Protein AF-A0A318CYM7-F1 (afdb_monomer_lite)

Radius of gyration: 19.18 Å; chains: 1; bounding box: 49×54×36 Å

Structure (mmCIF, N/CA/C/O backbone):
data_AF-A0A318CYM7-F1
#
_entry.id   AF-A0A318CYM7-F1
#
loop_
_atom_site.group_PDB
_atom_site.id
_atom_site.type_symbol
_atom_site.label_atom_id
_atom_site.label_alt_id
_atom_site.label_comp_id
_atom_site.label_asym_id
_atom_site.label_entity_id
_atom_site.label_seq_id
_atom_site.pdbx_PDB_ins_code
_atom_site.Cartn_x
_atom_site.Cartn_y
_atom_site.Cartn_z
_atom_site.occupancy
_atom_site.B_iso_or_equiv
_atom_site.auth_seq_id
_atom_site.auth_comp_id
_atom_site.auth_asym_id
_atom_site.auth_atom_id
_atom_site.pdbx_PDB_model_num
ATOM 1 N N . MET A 1 1 ? 33.151 -36.507 -5.113 1.00 36.94 1 MET A N 1
ATOM 2 C CA . MET A 1 1 ? 33.184 -36.571 -3.638 1.00 36.94 1 MET A CA 1
ATOM 3 C C . MET A 1 1 ? 31.852 -36.080 -3.109 1.00 36.94 1 MET A C 1
ATOM 5 O O . MET A 1 1 ? 31.572 -34.894 -3.158 1.00 36.94 1 MET A O 1
ATOM 9 N N . ILE A 1 2 ? 31.011 -37.025 -2.702 1.00 43.66 2 ILE A N 1
ATOM 10 C CA . ILE A 1 2 ? 29.776 -36.786 -1.960 1.00 43.66 2 ILE A CA 1
ATOM 11 C C . ILE A 1 2 ? 30.183 -36.712 -0.485 1.00 43.66 2 ILE A C 1
ATOM 13 O O . ILE A 1 2 ? 30.596 -37.721 0.078 1.00 43.66 2 ILE A O 1
ATOM 17 N N . THR A 1 3 ? 30.089 -35.542 0.138 1.00 42.44 3 THR A N 1
ATOM 18 C CA . THR A 1 3 ? 30.106 -35.394 1.604 1.00 42.44 3 THR A CA 1
ATOM 19 C C . THR A 1 3 ? 28.734 -34.869 2.006 1.00 42.44 3 THR A C 1
ATOM 21 O O . THR A 1 3 ? 28.422 -33.704 1.804 1.00 42.44 3 THR A O 1
ATOM 24 N N . ARG A 1 4 ? 27.779 -35.772 2.245 1.00 42.81 4 ARG A N 1
ATOM 25 C CA . ARG A 1 4 ? 27.331 -36.189 3.586 1.00 42.81 4 ARG A CA 1
ATOM 26 C C . ARG A 1 4 ? 26.966 -35.014 4.511 1.00 42.81 4 ARG A C 1
ATOM 28 O O . ARG A 1 4 ? 27.816 -34.453 5.181 1.00 42.81 4 ARG A O 1
ATOM 35 N N . CYS A 1 5 ? 25.653 -34.802 4.586 1.00 42.81 5 CYS A N 1
ATOM 36 C CA . CYS A 1 5 ? 24.862 -34.746 5.816 1.00 42.81 5 CYS A CA 1
ATOM 37 C C . CYS A 1 5 ? 25.180 -33.641 6.842 1.00 42.81 5 CYS A C 1
ATOM 39 O O . CYS A 1 5 ? 25.977 -33.847 7.747 1.00 42.81 5 CYS A O 1
ATOM 41 N N . SER A 1 6 ? 24.395 -32.563 6.771 1.00 41.22 6 SER A N 1
ATOM 42 C CA . SER A 1 6 ? 23.771 -31.934 7.945 1.00 41.22 6 SER A CA 1
ATOM 43 C C . SER A 1 6 ? 22.339 -31.530 7.579 1.00 41.22 6 SER A C 1
ATOM 45 O O . SER A 1 6 ? 21.988 -30.358 7.478 1.00 41.22 6 SER A O 1
ATOM 47 N N . LEU A 1 7 ? 21.494 -32.535 7.335 1.00 47.88 7 LEU A N 1
ATOM 48 C CA . LEU A 1 7 ? 20.057 -32.401 7.569 1.00 47.88 7 LEU A CA 1
ATOM 49 C C . LEU A 1 7 ? 19.894 -32.147 9.074 1.00 47.88 7 LEU A C 1
ATOM 51 O O . LEU A 1 7 ? 20.047 -33.114 9.808 1.00 47.88 7 LEU A O 1
ATOM 55 N N . LEU A 1 8 ? 19.684 -30.892 9.517 1.00 45.56 8 LEU A N 1
ATOM 56 C CA . LEU A 1 8 ? 18.950 -30.510 10.755 1.00 45.56 8 LEU A CA 1
ATOM 57 C C . LEU A 1 8 ? 19.077 -29.038 11.223 1.00 45.56 8 LEU A C 1
ATOM 59 O O . LEU A 1 8 ? 18.647 -28.734 12.330 1.00 45.56 8 LEU A O 1
ATOM 63 N N . THR A 1 9 ? 19.563 -28.084 10.418 1.00 45.69 9 THR A N 1
ATOM 64 C CA . THR A 1 9 ? 19.544 -26.651 10.815 1.00 45.69 9 THR A CA 1
ATOM 65 C C . THR A 1 9 ? 18.918 -25.718 9.780 1.00 45.69 9 THR A C 1
ATOM 67 O O . THR A 1 9 ? 19.293 -24.556 9.693 1.00 45.69 9 THR A O 1
ATOM 70 N N . ALA A 1 10 ? 17.912 -26.168 9.026 1.00 47.25 10 ALA A N 1
ATOM 71 C CA . ALA A 1 10 ? 17.005 -25.245 8.329 1.00 47.25 10 ALA A CA 1
ATOM 72 C C . ALA A 1 10 ? 15.957 -24.704 9.321 1.00 47.25 10 ALA A C 1
ATOM 74 O O . ALA A 1 10 ? 14.748 -24.824 9.131 1.00 47.25 10 ALA A O 1
ATOM 75 N N . ILE A 1 11 ? 16.438 -24.183 10.450 1.00 46.31 11 ILE A N 1
ATOM 76 C CA . ILE A 1 11 ? 15.624 -23.489 11.437 1.00 46.31 11 ILE A CA 1
ATOM 77 C C . ILE A 1 11 ? 15.560 -22.041 10.950 1.00 46.31 11 ILE A C 1
ATOM 79 O O . ILE A 1 11 ? 16.496 -21.275 11.108 1.00 46.31 11 ILE A O 1
ATOM 83 N N . TRP A 1 12 ? 14.502 -21.731 10.203 1.00 42.38 12 TRP A N 1
ATOM 84 C CA . TRP A 1 12 ? 13.892 -20.410 10.025 1.00 42.38 12 TRP A CA 1
ATOM 85 C C . TRP A 1 12 ? 14.718 -19.194 10.500 1.00 42.38 12 TRP A C 1
ATOM 87 O O . TRP A 1 12 ? 14.356 -18.534 11.474 1.00 42.38 12 TRP A O 1
ATOM 97 N N . ILE A 1 13 ? 15.803 -18.843 9.803 1.00 53.34 13 ILE A N 1
ATOM 98 C CA . ILE A 1 13 ? 16.429 -17.527 9.960 1.00 53.34 13 ILE A CA 1
ATOM 99 C C . ILE A 1 13 ? 15.607 -16.571 9.094 1.00 53.34 13 ILE A C 1
ATOM 101 O O . ILE A 1 13 ? 15.797 -16.479 7.885 1.00 53.34 13 ILE A O 1
ATOM 105 N N . PHE A 1 14 ? 14.655 -15.864 9.711 1.00 54.94 14 PHE A N 1
ATOM 106 C CA . PHE A 1 14 ? 13.790 -14.888 9.029 1.00 54.94 14 PHE A CA 1
ATOM 107 C C . PHE A 1 14 ? 14.567 -13.811 8.240 1.00 54.94 14 PHE A C 1
ATOM 109 O O . PHE A 1 14 ? 13.990 -13.177 7.361 1.00 54.94 14 PHE A O 1
ATOM 116 N N . GLY A 1 15 ? 15.856 -13.599 8.537 1.00 60.72 15 GLY A N 1
ATOM 117 C CA . GLY A 1 15 ? 16.706 -12.592 7.893 1.00 60.72 15 GLY A CA 1
ATOM 118 C C . GLY A 1 15 ? 17.299 -12.981 6.534 1.00 60.72 15 GLY A C 1
ATOM 119 O O . GLY A 1 15 ? 17.751 -12.094 5.819 1.00 60.72 15 GLY A O 1
ATOM 120 N N . GLU A 1 16 ? 17.291 -14.263 6.160 1.00 63.88 16 GLU A N 1
ATOM 121 C CA . GLU A 1 16 ? 17.868 -14.739 4.887 1.00 63.88 16 GLU A CA 1
ATOM 122 C C . GLU A 1 16 ? 16.809 -15.016 3.816 1.00 63.88 16 GLU A C 1
ATOM 124 O O . GLU A 1 16 ? 17.129 -15.399 2.691 1.00 63.88 16 GLU A O 1
ATOM 129 N N . LEU A 1 17 ? 15.531 -14.810 4.143 1.00 64.12 17 LEU A N 1
ATOM 130 C CA . LEU A 1 17 ? 14.467 -14.963 3.166 1.00 64.12 17 LEU A CA 1
ATOM 131 C C . LEU A 1 17 ? 14.563 -13.830 2.135 1.00 64.12 17 LEU A C 1
ATOM 133 O O . LEU A 1 17 ? 14.628 -12.659 2.528 1.00 64.12 17 LEU A O 1
ATOM 137 N N . PRO A 1 18 ? 14.529 -14.139 0.825 1.00 69.25 18 PRO A N 1
ATOM 138 C CA . PRO A 1 18 ? 14.428 -13.110 -0.194 1.00 69.25 18 PRO A CA 1
ATOM 139 C C . PRO A 1 18 ? 13.108 -12.363 0.016 1.00 69.25 18 PRO A C 1
ATOM 141 O O . PRO A 1 18 ? 12.020 -12.878 -0.243 1.00 69.25 18 PRO A O 1
ATOM 144 N N . THR A 1 19 ? 13.202 -11.145 0.546 1.00 71.69 19 THR A N 1
ATOM 145 C CA . THR A 1 19 ? 12.058 -10.268 0.788 1.00 71.69 19 THR A CA 1
ATOM 146 C C . THR A 1 19 ? 12.040 -9.165 -0.256 1.00 71.69 19 THR A C 1
ATOM 148 O O . THR A 1 19 ? 13.068 -8.581 -0.596 1.00 71.69 19 THR A O 1
ATOM 151 N N . LEU A 1 20 ? 10.851 -8.884 -0.785 1.00 76.88 20 LEU A N 1
ATOM 152 C CA . LEU A 1 20 ? 10.630 -7.789 -1.718 1.00 76.88 20 LEU A CA 1
ATOM 153 C C . LEU A 1 20 ? 9.736 -6.745 -1.056 1.00 76.88 20 LEU A C 1
ATOM 155 O O . LEU A 1 20 ? 8.544 -6.979 -0.861 1.00 76.88 20 LEU A O 1
ATOM 159 N N . ASP A 1 21 ? 10.302 -5.575 -0.774 1.00 81.44 21 ASP A N 1
ATOM 160 C CA . ASP A 1 21 ? 9.526 -4.370 -0.492 1.00 81.44 21 ASP A CA 1
ATOM 161 C C . ASP A 1 21 ? 9.477 -3.506 -1.759 1.00 81.44 21 ASP A C 1
ATOM 163 O O . ASP A 1 21 ? 10.478 -2.946 -2.211 1.00 81.44 21 ASP A O 1
ATOM 167 N N . ILE A 1 22 ? 8.285 -3.419 -2.352 1.00 79.94 22 ILE A N 1
ATOM 168 C CA . ILE A 1 22 ? 8.039 -2.691 -3.601 1.00 79.94 22 ILE A CA 1
ATOM 169 C C . ILE A 1 22 ? 8.301 -1.191 -3.426 1.00 79.94 22 ILE A C 1
ATOM 171 O O . ILE A 1 22 ? 8.838 -0.551 -4.328 1.00 79.94 22 ILE A O 1
ATOM 175 N N . LEU A 1 23 ? 7.917 -0.605 -2.289 1.00 81.69 23 LEU A N 1
ATOM 176 C CA . LEU A 1 23 ? 8.078 0.832 -2.063 1.00 81.69 23 LEU A CA 1
ATOM 177 C C . LEU A 1 23 ? 9.544 1.188 -1.816 1.00 81.69 23 LEU A C 1
ATOM 179 O O . LEU A 1 23 ? 9.987 2.248 -2.257 1.00 81.69 23 LEU A O 1
ATOM 183 N N . GLU A 1 24 ? 10.282 0.306 -1.145 1.00 82.75 24 GLU A N 1
ATOM 184 C CA . GLU A 1 24 ? 11.726 0.430 -0.941 1.00 82.75 24 GLU A CA 1
ATOM 185 C C . GLU A 1 24 ? 12.501 0.299 -2.263 1.00 82.75 24 GLU A C 1
ATOM 187 O O . GLU A 1 24 ? 13.354 1.136 -2.551 1.00 82.75 24 GLU A O 1
ATOM 192 N N . ASP A 1 25 ? 12.178 -0.681 -3.116 1.00 79.50 25 ASP A N 1
ATOM 193 C CA . ASP A 1 25 ? 12.811 -0.818 -4.442 1.00 79.50 25 ASP A CA 1
ATOM 194 C C . ASP A 1 25 ? 12.540 0.420 -5.317 1.00 79.50 25 ASP A C 1
ATOM 196 O O . ASP A 1 25 ? 13.439 0.965 -5.962 1.00 79.50 25 ASP A O 1
ATOM 200 N N . VAL A 1 26 ? 11.311 0.943 -5.272 1.00 78.88 26 VAL A N 1
ATOM 201 C CA . VAL A 1 26 ? 10.947 2.199 -5.944 1.00 78.88 26 VAL A CA 1
ATOM 202 C C . VAL A 1 26 ? 11.730 3.387 -5.373 1.00 78.88 26 VAL A C 1
ATOM 204 O O . VAL A 1 26 ? 12.230 4.211 -6.142 1.00 78.88 26 VAL A O 1
ATOM 207 N N . TYR A 1 27 ? 11.878 3.475 -4.048 1.00 82.69 27 TYR A N 1
ATOM 208 C CA . TYR A 1 27 ? 12.661 4.522 -3.390 1.00 82.69 27 TYR A CA 1
ATOM 209 C C . TYR A 1 27 ? 14.130 4.487 -3.825 1.00 82.69 27 TYR A C 1
ATOM 211 O O . TYR A 1 27 ? 14.665 5.520 -4.227 1.00 82.69 27 TYR A O 1
ATOM 219 N N . ARG A 1 28 ? 14.759 3.305 -3.828 1.00 78.38 28 ARG A N 1
ATOM 220 C CA . ARG A 1 28 ? 16.159 3.121 -4.244 1.00 78.38 28 ARG A CA 1
ATOM 221 C C . ARG A 1 28 ? 16.407 3.542 -5.690 1.00 78.38 28 ARG A C 1
ATOM 223 O O . ARG A 1 28 ? 17.463 4.088 -5.989 1.00 78.38 28 ARG A O 1
ATOM 230 N N . ARG A 1 29 ? 15.439 3.324 -6.584 1.00 75.62 29 ARG A N 1
ATOM 231 C CA . ARG A 1 29 ? 15.553 3.681 -8.010 1.00 75.62 29 ARG A CA 1
ATOM 232 C C . ARG A 1 29 ? 15.300 5.161 -8.290 1.00 75.62 29 ARG A C 1
ATOM 234 O O . ARG A 1 29 ? 15.915 5.720 -9.191 1.00 75.62 29 ARG A O 1
ATOM 241 N N . LEU A 1 30 ? 14.374 5.788 -7.564 1.00 75.06 30 LEU A N 1
ATOM 242 C CA . LEU A 1 30 ? 13.959 7.174 -7.814 1.00 75.06 30 LEU A CA 1
ATOM 243 C C . LEU A 1 30 ? 14.675 8.208 -6.943 1.00 75.06 30 LEU A C 1
ATOM 245 O O . LEU A 1 30 ? 14.679 9.388 -7.288 1.00 75.06 30 LEU A O 1
ATOM 249 N N . GLY A 1 31 ? 15.203 7.796 -5.791 1.00 80.00 31 GLY A N 1
ATOM 250 C CA . GLY A 1 31 ? 15.764 8.689 -4.776 1.00 80.00 31 GLY A CA 1
ATOM 251 C C . GLY A 1 31 ? 14.720 9.426 -3.925 1.00 80.00 31 GLY A C 1
ATOM 252 O O . GLY A 1 31 ? 15.085 10.259 -3.099 1.00 80.00 31 GLY A O 1
ATOM 253 N N . TYR A 1 32 ? 13.420 9.150 -4.093 1.00 80.94 32 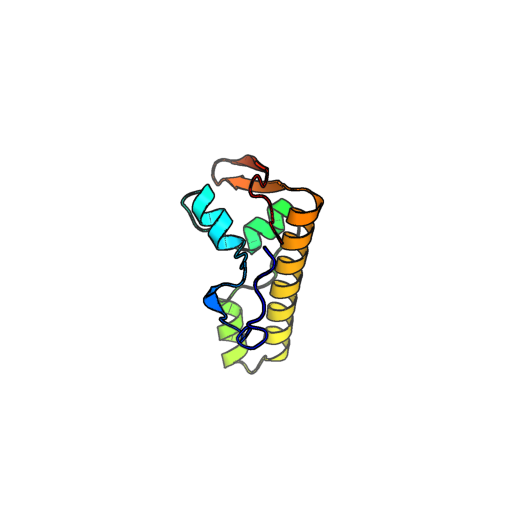TYR A N 1
ATOM 254 C CA . TYR A 1 32 ? 12.349 9.721 -3.268 1.00 80.94 32 TYR A CA 1
ATOM 255 C C . TYR A 1 32 ? 11.184 8.746 -3.078 1.00 80.94 32 TYR A C 1
ATOM 257 O O . TYR A 1 32 ? 10.940 7.861 -3.898 1.00 80.94 32 TYR A O 1
ATOM 265 N N . ARG A 1 33 ? 10.469 8.881 -1.952 1.00 77.50 33 ARG A N 1
ATOM 266 C CA . ARG A 1 33 ? 9.404 7.947 -1.560 1.00 77.50 33 ARG A CA 1
ATOM 267 C C . ARG A 1 33 ? 8.098 8.312 -2.260 1.00 77.50 33 ARG A C 1
ATOM 269 O O . ARG A 1 33 ? 7.667 9.465 -2.219 1.00 77.50 33 ARG A O 1
ATOM 276 N N . LEU A 1 34 ? 7.447 7.323 -2.863 1.00 80.44 34 LEU A N 1
ATOM 277 C CA . LEU A 1 34 ? 6.124 7.471 -3.465 1.00 80.44 34 LEU A CA 1
ATOM 278 C C . LEU A 1 34 ? 5.034 6.910 -2.556 1.00 80.44 34 LEU A C 1
ATOM 280 O O . LEU A 1 34 ? 5.256 5.970 -1.792 1.00 80.44 34 LEU A O 1
ATOM 284 N N . SER A 1 35 ? 3.836 7.488 -2.648 1.00 82.94 35 SER A N 1
ATOM 285 C CA . SER A 1 35 ? 2.666 6.902 -2.005 1.00 82.94 35 SER A CA 1
ATOM 286 C C . SER A 1 35 ? 2.206 5.668 -2.785 1.00 82.94 35 SER A C 1
ATOM 288 O O . SER A 1 35 ? 2.229 5.645 -4.017 1.00 82.94 35 SER A O 1
ATOM 290 N N . LEU A 1 36 ? 1.736 4.654 -2.055 1.00 82.88 36 LEU A N 1
ATOM 291 C CA . LEU A 1 36 ? 1.119 3.464 -2.646 1.00 82.88 36 LEU A CA 1
ATOM 292 C C . LEU A 1 36 ? -0.054 3.834 -3.567 1.00 82.88 36 LEU A C 1
ATOM 294 O O . LEU A 1 36 ? -0.227 3.232 -4.618 1.00 82.88 36 LEU A O 1
ATOM 298 N N . ASP A 1 37 ? -0.818 4.860 -3.188 1.00 84.00 37 ASP A N 1
ATOM 299 C CA . ASP A 1 37 ? -1.923 5.396 -3.986 1.00 84.00 37 ASP A CA 1
ATOM 300 C C . ASP A 1 37 ? -1.461 5.893 -5.362 1.00 84.00 37 ASP A C 1
ATOM 302 O O . ASP A 1 37 ? -2.046 5.549 -6.384 1.00 84.00 37 ASP A O 1
ATOM 306 N N . HIS A 1 38 ? -0.355 6.637 -5.409 1.00 81.75 38 HIS A N 1
ATOM 307 C CA . HIS A 1 38 ? 0.186 7.132 -6.666 1.00 81.75 38 HIS A CA 1
ATOM 308 C C . HIS A 1 38 ? 0.654 5.983 -7.573 1.00 81.75 38 HIS A C 1
ATOM 310 O O . HIS A 1 38 ? 0.369 5.979 -8.768 1.00 81.75 38 HIS A O 1
ATOM 316 N N . LEU A 1 39 ? 1.326 4.979 -7.004 1.00 80.44 39 LEU A N 1
ATOM 317 C CA . LEU A 1 39 ? 1.746 3.778 -7.734 1.00 80.44 39 LEU A CA 1
ATOM 318 C C . LEU A 1 39 ? 0.553 2.982 -8.279 1.00 80.44 39 LEU A C 1
ATOM 320 O O . LEU A 1 39 ? 0.553 2.601 -9.451 1.00 80.44 39 LEU A O 1
ATOM 324 N N . ALA A 1 40 ? -0.470 2.766 -7.451 1.00 83.88 40 ALA A N 1
ATOM 325 C CA . ALA A 1 40 ? -1.687 2.051 -7.820 1.00 83.88 40 ALA A CA 1
ATOM 326 C C . ALA A 1 40 ? -2.484 2.787 -8.904 1.00 83.88 40 ALA A C 1
ATOM 328 O O . ALA A 1 40 ? -2.932 2.168 -9.868 1.00 83.88 40 ALA A O 1
ATOM 329 N N . SER A 1 41 ? -2.592 4.110 -8.793 1.00 83.94 41 SER A N 1
ATOM 330 C CA . SER A 1 41 ? -3.302 4.951 -9.755 1.00 83.94 41 SER A CA 1
ATOM 331 C C . SER A 1 41 ? -2.627 4.923 -11.125 1.00 83.94 41 SER A C 1
ATOM 333 O O . SER A 1 41 ? -3.287 4.725 -12.141 1.00 83.94 41 SER A O 1
ATOM 335 N N . VAL A 1 42 ? -1.296 5.040 -11.166 1.00 81.25 42 VAL A N 1
ATOM 336 C CA . VAL A 1 42 ? -0.554 5.060 -12.435 1.00 81.25 42 VAL A CA 1
ATOM 337 C C . VAL A 1 42 ? -0.442 3.665 -13.064 1.00 81.25 42 VAL A C 1
ATOM 339 O O . VAL A 1 42 ? -0.487 3.550 -14.286 1.00 81.25 42 VAL A O 1
ATOM 342 N N . THR A 1 43 ? -0.315 2.606 -12.259 1.00 78.44 43 THR A N 1
ATOM 343 C CA . THR A 1 43 ? -0.066 1.243 -12.769 1.00 78.44 43 THR A CA 1
ATOM 344 C C . THR A 1 43 ? -1.354 0.462 -13.030 1.00 78.44 43 THR A C 1
ATOM 346 O O . THR A 1 43 ? -1.479 -0.204 -14.057 1.00 78.44 43 THR A O 1
ATOM 349 N N . LEU A 1 44 ? -2.312 0.532 -12.102 1.00 80.94 44 LEU A N 1
ATOM 350 C CA . LEU A 1 44 ? -3.552 -0.251 -12.123 1.00 80.94 44 LEU A CA 1
ATOM 351 C C . LEU A 1 44 ? -4.789 0.598 -12.453 1.00 80.94 44 LEU A C 1
ATOM 353 O O . LEU A 1 44 ? -5.869 0.042 -12.623 1.00 80.94 44 LEU A O 1
ATOM 357 N N . GLY A 1 45 ? -4.673 1.932 -12.492 1.00 80.12 45 GLY A N 1
ATOM 358 C CA . GLY A 1 45 ? -5.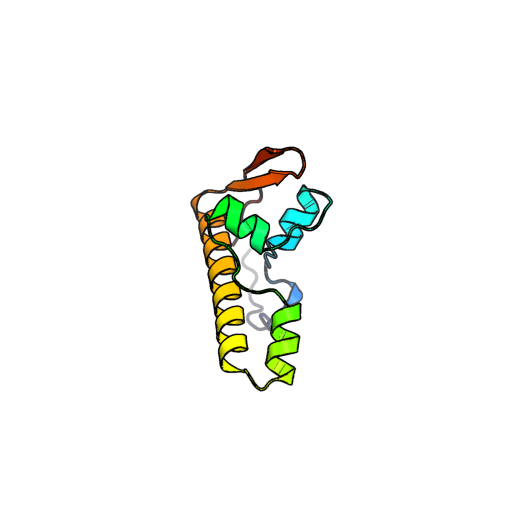839 2.823 -12.550 1.00 80.12 45 GLY A CA 1
ATOM 359 C C . GLY A 1 45 ? -6.672 2.809 -11.262 1.00 80.12 45 GLY A C 1
ATOM 360 O O . GLY A 1 45 ? -7.783 3.334 -11.237 1.00 80.12 45 GLY A O 1
ATOM 361 N N . ALA A 1 46 ? -6.161 2.193 -10.192 1.00 77.31 46 ALA A N 1
ATOM 362 C CA . ALA A 1 46 ? -6.867 2.033 -8.931 1.00 77.31 46 ALA A CA 1
ATOM 363 C C . ALA A 1 46 ? -6.502 3.170 -7.973 1.00 77.31 46 ALA A C 1
ATOM 365 O O . ALA A 1 46 ? -5.329 3.394 -7.689 1.00 77.31 46 ALA A O 1
ATOM 366 N N . GLN A 1 47 ? -7.508 3.859 -7.436 1.00 73.75 47 GLN A N 1
ATOM 367 C CA . GLN A 1 47 ? -7.309 4.893 -6.420 1.00 73.75 47 GLN A CA 1
ATOM 368 C C . GLN A 1 47 ? -7.598 4.355 -5.019 1.00 73.75 47 GLN A C 1
ATOM 370 O O . GLN A 1 47 ? -8.589 3.651 -4.765 1.00 73.75 47 GLN A O 1
ATOM 375 N N . LYS A 1 48 ? -6.729 4.721 -4.082 1.00 73.19 48 LYS A N 1
ATOM 376 C CA . LYS A 1 48 ? -6.909 4.475 -2.662 1.00 73.19 48 LYS A CA 1
ATOM 377 C C . LYS A 1 48 ? -8.023 5.382 -2.153 1.00 73.19 48 LYS A C 1
ATOM 379 O O . LYS A 1 48 ? -8.017 6.594 -2.317 1.00 73.19 48 LYS A O 1
ATOM 384 N N . THR A 1 49 ? -8.999 4.776 -1.493 1.00 65.44 49 THR A N 1
ATOM 385 C CA . THR A 1 49 ? -10.197 5.479 -1.011 1.00 65.44 49 THR A CA 1
ATOM 386 C C . THR A 1 49 ? -10.015 6.149 0.357 1.00 65.44 49 THR A C 1
ATOM 388 O O . THR A 1 49 ? -10.904 6.874 0.789 1.00 65.44 49 THR A O 1
ATOM 391 N N . ALA A 1 50 ? -8.908 5.903 1.069 1.00 66.62 50 ALA A N 1
ATOM 392 C CA . ALA A 1 50 ? -8.672 6.441 2.412 1.00 66.62 50 ALA A CA 1
ATOM 393 C C . ALA A 1 50 ? -7.176 6.526 2.758 1.00 66.62 50 ALA A C 1
ATOM 395 O O . ALA A 1 50 ? -6.379 5.737 2.267 1.00 66.62 50 ALA A O 1
ATOM 396 N N . ASN A 1 51 ? -6.805 7.449 3.650 1.00 77.31 51 ASN A N 1
ATOM 397 C CA . ASN A 1 51 ? -5.430 7.641 4.134 1.00 77.31 51 ASN A CA 1
ATOM 398 C C . ASN A 1 51 ? -5.267 7.174 5.588 1.00 77.31 51 ASN A C 1
ATOM 400 O O . ASN A 1 51 ? -6.244 7.093 6.329 1.00 77.31 51 ASN A O 1
ATOM 404 N N . GLY A 1 52 ? -4.027 6.958 6.043 1.00 78.00 52 GLY A N 1
ATOM 405 C CA . GLY A 1 52 ? -3.741 6.545 7.430 1.00 78.00 52 GLY A CA 1
ATOM 406 C C . GLY A 1 52 ? -4.288 7.509 8.496 1.00 78.00 52 GLY A C 1
ATOM 407 O O . GLY A 1 52 ? -4.729 7.085 9.559 1.00 78.00 52 GLY A O 1
ATOM 408 N N . MET A 1 53 ? -4.386 8.806 8.185 1.00 85.56 53 MET A N 1
ATOM 409 C CA . MET A 1 53 ? -5.043 9.777 9.073 1.00 85.56 53 MET A CA 1
ATOM 410 C C . MET A 1 53 ? -6.545 9.510 9.250 1.00 85.56 53 MET A C 1
ATOM 412 O O . MET A 1 53 ? -7.097 9.760 10.320 1.00 85.56 53 MET A O 1
ATOM 416 N N . GLN A 1 54 ? -7.217 8.995 8.217 1.00 85.94 54 GLN A N 1
ATOM 417 C CA . GLN A 1 54 ? -8.632 8.635 8.288 1.00 85.94 54 GLN A CA 1
ATOM 418 C C . GLN A 1 54 ? -8.841 7.413 9.192 1.00 85.94 54 GLN A C 1
ATOM 420 O O . GLN A 1 54 ? -9.800 7.385 9.961 1.00 85.94 54 GLN A O 1
ATOM 425 N N . ALA A 1 55 ? -7.906 6.459 9.169 1.00 87.88 55 ALA A N 1
ATOM 426 C CA . ALA A 1 55 ? -7.923 5.297 10.053 1.00 87.88 55 ALA A CA 1
ATOM 427 C C . ALA A 1 55 ? -7.898 5.695 11.535 1.00 87.88 55 ALA A C 1
ATOM 429 O O . ALA A 1 55 ? -8.697 5.194 12.321 1.00 87.88 55 ALA A O 1
ATOM 430 N N . LEU A 1 56 ? -7.052 6.665 11.905 1.00 90.69 56 LEU A N 1
ATOM 431 C CA . LEU A 1 56 ? -6.993 7.186 13.275 1.00 90.69 56 LEU A CA 1
ATOM 432 C C . LEU A 1 56 ? -8.308 7.849 13.704 1.00 90.69 56 LEU A C 1
ATOM 434 O O . LEU A 1 56 ? -8.737 7.695 14.847 1.00 90.69 56 LEU A O 1
ATOM 438 N N . LYS A 1 57 ? -8.973 8.571 12.792 1.00 92.38 57 LYS A N 1
ATOM 439 C CA . LYS A 1 57 ? -10.296 9.154 13.063 1.00 92.38 57 LYS A CA 1
ATOM 440 C C . LYS A 1 57 ? -11.345 8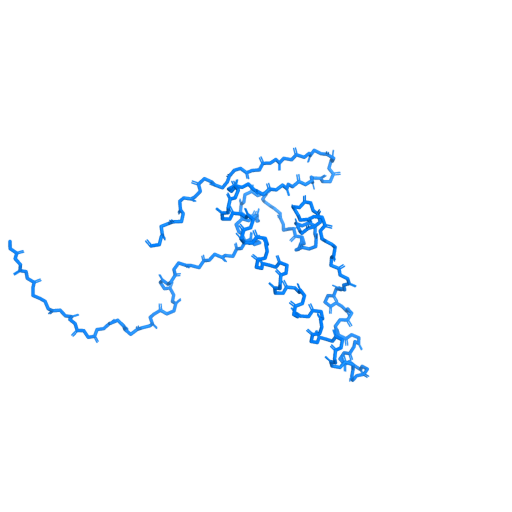.066 13.283 1.00 92.38 57 LYS A C 1
ATOM 442 O O . LYS A 1 57 ? -12.104 8.153 14.242 1.00 92.38 57 LYS A O 1
ATOM 447 N N . TRP A 1 58 ? -11.371 7.037 12.436 1.00 92.62 58 TRP A N 1
ATOM 448 C CA . TRP A 1 58 ? -12.285 5.903 12.592 1.00 92.62 58 TRP A CA 1
ATOM 449 C C . TRP A 1 58 ? -12.035 5.122 13.877 1.00 92.62 58 TRP A C 1
ATOM 451 O O . TRP A 1 58 ? -12.997 4.730 14.530 1.00 92.62 58 TRP A O 1
ATOM 461 N N . TRP A 1 59 ? -10.777 4.986 14.297 1.00 92.25 59 TRP A N 1
ATOM 462 C CA . TRP A 1 59 ? -10.429 4.330 15.554 1.00 92.25 59 TRP A CA 1
ATOM 463 C C . TRP A 1 59 ? -11.037 5.064 16.749 1.00 92.25 59 TRP A C 1
ATOM 465 O O . TRP A 1 59 ? -11.751 4.465 17.548 1.00 92.25 59 TRP A O 1
ATOM 475 N N . LYS A 1 60 ? -10.862 6.392 16.805 1.00 93.31 60 LYS A N 1
ATOM 476 C CA . LYS A 1 60 ? -11.484 7.239 17.837 1.00 93.31 60 LYS A CA 1
ATOM 477 C C . LYS A 1 60 ? -13.016 7.201 17.807 1.00 93.31 60 LYS A C 1
ATOM 479 O O . LYS A 1 60 ? -13.646 7.430 18.829 1.00 93.31 60 LYS A O 1
ATOM 484 N N . GLN A 1 61 ? -13.610 6.928 16.646 1.00 94.50 61 GLN A N 1
ATOM 485 C CA . GLN A 1 61 ? -15.061 6.820 16.453 1.00 94.50 61 GLN A CA 1
ATOM 486 C C . GLN A 1 61 ? -15.606 5.393 16.659 1.00 94.50 61 GLN A C 1
ATOM 488 O O . GLN A 1 61 ? -16.799 5.184 16.461 1.00 94.50 61 GLN A O 1
ATOM 493 N N . GLY A 1 62 ? -14.768 4.401 16.990 1.00 93.75 62 GLY A N 1
ATOM 494 C CA . GLY A 1 62 ? -15.187 2.996 17.115 1.00 93.75 62 GLY A CA 1
ATOM 495 C C . GLY A 1 62 ? -15.559 2.315 15.787 1.00 93.75 62 GLY A C 1
ATOM 496 O O . GLY A 1 62 ? -16.153 1.239 15.770 1.00 93.75 62 GLY A O 1
ATOM 497 N N . LYS A 1 63 ? -15.201 2.920 14.651 1.00 93.12 63 LYS A N 1
ATOM 498 C CA . LYS A 1 63 ? 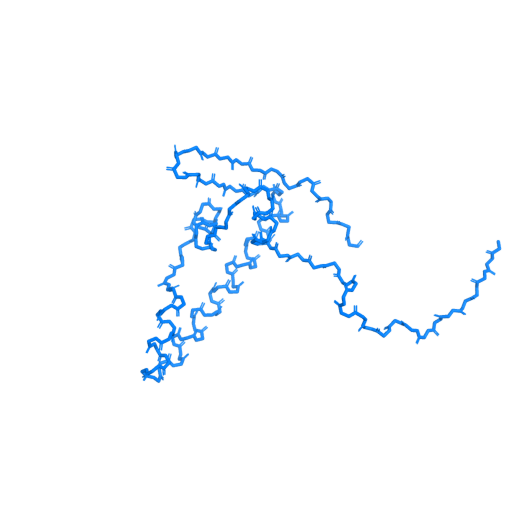-15.524 2.475 13.287 1.00 93.12 63 LYS A CA 1
ATOM 499 C C . LYS A 1 63 ? -14.541 1.421 12.773 1.00 93.12 63 LYS A C 1
ATOM 501 O O . LYS A 1 63 ? -13.784 1.633 11.827 1.00 93.12 63 LYS A O 1
ATOM 506 N N . ILE A 1 64 ? -14.513 0.268 13.441 1.00 91.50 64 ILE A N 1
ATOM 507 C CA . ILE A 1 64 ? -13.551 -0.811 13.154 1.00 91.50 64 ILE A CA 1
ATOM 508 C C . ILE A 1 64 ? -13.809 -1.457 11.783 1.00 91.50 64 ILE A C 1
ATOM 510 O O . ILE A 1 64 ? -12.868 -1.852 11.095 1.00 91.50 64 ILE A O 1
ATOM 514 N N . LYS A 1 65 ? -15.068 -1.537 11.337 1.00 92.94 65 LYS A N 1
ATOM 515 C CA . LYS A 1 65 ? -15.411 -2.151 10.041 1.00 92.94 65 LYS A CA 1
ATOM 516 C C . LYS A 1 65 ? -14.793 -1.384 8.872 1.00 92.94 65 LYS A C 1
ATOM 518 O O . LYS A 1 65 ? -14.270 -1.988 7.939 1.00 92.94 65 LYS A O 1
ATOM 523 N N . GLU A 1 66 ? -14.815 -0.060 8.936 1.00 90.44 66 GLU A N 1
ATOM 524 C CA . GLU A 1 66 ? -14.202 0.832 7.958 1.00 90.44 66 GLU A CA 1
ATOM 525 C C . GLU A 1 66 ? -12.680 0.701 7.967 1.00 90.44 66 GLU A C 1
ATOM 527 O O . GLU A 1 66 ? -12.061 0.714 6.901 1.00 90.44 66 GLU A O 1
ATOM 532 N N . ILE A 1 67 ? -12.097 0.488 9.155 1.00 89.88 67 ILE A N 1
ATOM 533 C CA . ILE A 1 67 ? -10.667 0.216 9.314 1.00 89.88 67 ILE A CA 1
ATOM 534 C C . ILE A 1 67 ? -10.270 -1.058 8.570 1.00 89.88 67 ILE A C 1
ATOM 536 O O . ILE A 1 67 ? -9.423 -1.038 7.679 1.00 89.88 67 ILE A O 1
ATOM 540 N N . LEU A 1 68 ? -10.948 -2.163 8.875 1.00 90.69 68 LEU A N 1
ATOM 541 C CA . LEU A 1 68 ? -10.700 -3.447 8.223 1.00 90.69 68 LEU A CA 1
ATOM 542 C C . LEU A 1 68 ? -10.896 -3.355 6.707 1.00 90.69 68 LEU A C 1
ATOM 544 O O . LEU A 1 68 ? -10.086 -3.876 5.941 1.00 90.69 68 LEU A O 1
ATOM 548 N N . LYS A 1 69 ? -11.937 -2.644 6.260 1.00 90.69 69 LYS A N 1
ATOM 549 C CA . LYS A 1 69 ? -12.222 -2.465 4.835 1.00 90.69 69 LYS A CA 1
ATOM 550 C C . LYS A 1 69 ? -11.097 -1.728 4.107 1.00 90.69 69 LYS A C 1
ATOM 552 O O . LYS A 1 69 ? -10.747 -2.144 3.003 1.00 90.69 69 LYS A O 1
ATOM 557 N N . TYR A 1 70 ? -10.524 -0.667 4.685 1.00 88.12 70 TYR A N 1
ATOM 558 C CA . TYR A 1 70 ? -9.398 0.013 4.034 1.00 88.12 70 TYR A CA 1
ATOM 559 C C . TYR A 1 70 ? -8.126 -0.840 4.081 1.00 88.12 70 TYR A C 1
ATOM 561 O O . TYR A 1 70 ? -7.450 -0.939 3.060 1.00 88.12 70 TYR A O 1
ATOM 569 N N . CYS A 1 71 ? -7.829 -1.494 5.213 1.00 87.81 71 CYS A N 1
ATOM 570 C CA . CYS A 1 71 ? -6.641 -2.341 5.354 1.00 87.81 71 CYS A CA 1
ATOM 571 C C . CYS A 1 71 ? -6.645 -3.470 4.320 1.00 87.81 71 CYS A C 1
ATOM 573 O O . CYS A 1 71 ? -5.662 -3.676 3.613 1.00 87.81 71 CYS A O 1
ATOM 575 N N . ASN A 1 72 ? -7.777 -4.160 4.172 1.00 90.75 72 ASN A N 1
ATOM 576 C CA . ASN A 1 72 ? -7.915 -5.241 3.198 1.00 90.75 72 ASN A CA 1
ATOM 577 C C . ASN A 1 72 ? -7.737 -4.742 1.761 1.00 90.75 72 ASN A C 1
ATOM 579 O O . ASN A 1 72 ? -7.130 -5.423 0.936 1.00 90.75 72 ASN A O 1
ATOM 583 N N . LYS A 1 73 ? -8.228 -3.535 1.460 1.00 89.06 73 LYS A N 1
ATOM 584 C CA . LYS A 1 73 ? -8.056 -2.929 0.139 1.00 89.06 73 LYS A CA 1
ATOM 585 C C . LYS A 1 73 ? -6.593 -2.573 -0.141 1.00 89.06 73 LYS A C 1
ATOM 587 O O . LYS A 1 73 ? -6.134 -2.792 -1.255 1.00 89.06 73 LYS A O 1
ATOM 592 N N . ASP A 1 74 ? -5.851 -2.098 0.857 1.00 87.12 74 ASP A N 1
ATOM 593 C CA . ASP A 1 74 ? -4.415 -1.817 0.728 1.00 87.12 74 ASP A CA 1
ATOM 594 C C . ASP A 1 74 ? -3.598 -3.085 0.438 1.00 87.12 74 ASP A C 1
ATOM 596 O O . ASP A 1 74 ? -2.707 -3.071 -0.417 1.00 87.12 74 ASP A O 1
ATOM 600 N N . VAL 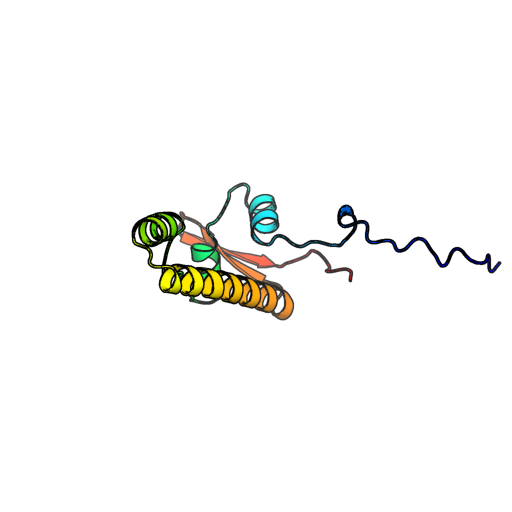A 1 75 ? -3.938 -4.198 1.095 1.00 89.75 75 VAL A N 1
ATOM 601 C CA . VAL A 1 75 ? -3.315 -5.507 0.844 1.00 89.75 75 VAL A CA 1
ATOM 602 C C . VAL A 1 75 ? -3.640 -6.002 -0.566 1.00 89.75 75 VAL A C 1
ATOM 604 O O . VAL A 1 75 ? -2.740 -6.442 -1.280 1.00 89.75 75 VAL A O 1
ATOM 607 N N . ALA A 1 76 ? -4.899 -5.881 -1.001 1.00 90.00 76 ALA A N 1
ATOM 608 C CA . ALA A 1 76 ? -5.310 -6.255 -2.354 1.00 90.00 76 ALA A CA 1
ATOM 609 C C . ALA A 1 76 ? -4.560 -5.448 -3.426 1.00 90.00 76 ALA A C 1
ATOM 611 O O . ALA A 1 76 ? -3.988 -6.031 -4.340 1.00 90.00 76 ALA A O 1
ATOM 612 N N . ILE A 1 77 ? -4.461 -4.125 -3.260 1.00 88.31 77 ILE A N 1
ATOM 613 C CA . ILE A 1 77 ? -3.714 -3.252 -4.177 1.00 88.31 77 ILE A CA 1
ATOM 614 C C . ILE A 1 77 ? -2.238 -3.657 -4.244 1.00 88.31 77 ILE A C 1
ATOM 616 O O . ILE A 1 77 ? -1.666 -3.729 -5.328 1.00 88.31 77 ILE A O 1
ATOM 620 N N . THR A 1 78 ? -1.614 -3.935 -3.097 1.00 87.50 78 THR A N 1
ATOM 621 C CA . THR A 1 78 ? -0.199 -4.335 -3.048 1.00 87.50 78 THR A CA 1
ATOM 622 C C . THR A 1 78 ? 0.026 -5.671 -3.756 1.00 87.50 78 THR A C 1
ATOM 624 O O . THR A 1 78 ? 0.978 -5.810 -4.524 1.00 87.50 78 THR A O 1
ATOM 627 N N . ARG A 1 79 ? -0.882 -6.635 -3.562 1.00 87.94 79 ARG A N 1
ATOM 628 C CA . ARG A 1 79 ? -0.876 -7.913 -4.284 1.00 87.94 79 ARG A CA 1
ATOM 629 C C . ARG A 1 79 ? -1.012 -7.703 -5.789 1.00 87.94 79 ARG A C 1
ATOM 631 O O . ARG A 1 79 ? -0.262 -8.304 -6.552 1.00 87.94 79 ARG A O 1
ATOM 638 N N . ASP A 1 80 ? -1.952 -6.871 -6.217 1.00 88.00 80 ASP A N 1
ATOM 639 C CA . ASP A 1 80 ? -2.201 -6.630 -7.637 1.00 88.00 80 ASP A CA 1
ATOM 640 C C . ASP A 1 80 ? -1.016 -5.914 -8.295 1.00 88.00 80 ASP A C 1
ATOM 642 O O . ASP A 1 80 ? -0.633 -6.265 -9.410 1.00 88.00 80 ASP A O 1
ATOM 646 N N . LEU A 1 81 ? -0.370 -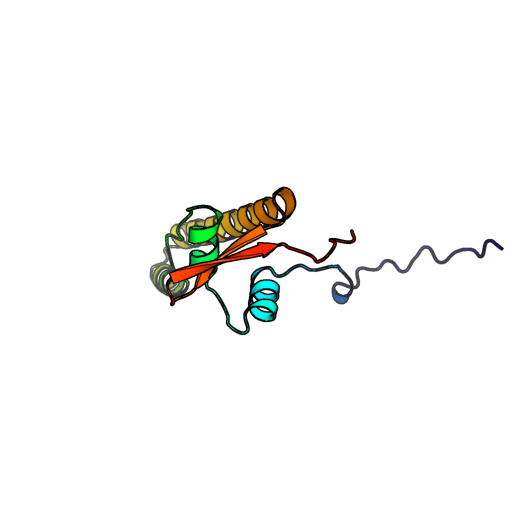4.982 -7.585 1.00 83.62 81 LEU A N 1
ATOM 647 C CA . LEU A 1 81 ? 0.877 -4.347 -8.019 1.00 83.62 81 LEU A CA 1
ATOM 648 C C . LEU A 1 81 ? 2.007 -5.365 -8.164 1.00 83.62 81 LEU A C 1
ATOM 650 O O . LEU A 1 81 ? 2.691 -5.364 -9.185 1.00 83.62 81 LEU A O 1
ATOM 654 N N . PHE A 1 82 ? 2.176 -6.255 -7.183 1.00 83.81 82 PHE A N 1
ATOM 655 C CA . PHE A 1 82 ? 3.164 -7.329 -7.257 1.00 83.81 82 PHE A CA 1
ATOM 656 C C . PHE A 1 82 ? 2.908 -8.243 -8.459 1.00 83.81 82 PHE A C 1
ATOM 658 O O . PHE A 1 82 ? 3.817 -8.510 -9.239 1.00 83.81 82 PHE A O 1
ATOM 665 N N . LEU A 1 83 ? 1.663 -8.686 -8.656 1.00 85.00 83 LEU A N 1
ATOM 666 C CA . LEU A 1 83 ? 1.288 -9.544 -9.782 1.00 85.00 83 LEU A CA 1
ATOM 667 C C . LEU A 1 83 ? 1.467 -8.838 -11.127 1.00 85.00 83 LEU A C 1
ATOM 669 O O . LEU A 1 83 ? 1.858 -9.474 -12.106 1.00 85.00 83 LEU A O 1
ATOM 673 N N . TYR A 1 84 ? 1.189 -7.537 -11.187 1.00 81.69 84 TYR A N 1
ATOM 674 C CA . TYR A 1 84 ? 1.437 -6.726 -12.371 1.00 81.69 84 TYR A CA 1
ATOM 675 C C . TYR A 1 84 ? 2.934 -6.645 -12.676 1.00 81.69 84 TYR A C 1
ATOM 677 O O . TYR A 1 84 ? 3.336 -6.913 -13.807 1.00 81.69 84 TYR A O 1
ATOM 685 N N . GLY A 1 85 ? 3.756 -6.349 -11.666 1.00 75.88 85 GLY A N 1
ATOM 686 C CA . GLY A 1 85 ? 5.213 -6.330 -11.778 1.00 75.88 85 GLY A CA 1
ATOM 687 C C . GLY A 1 85 ? 5.781 -7.686 -12.195 1.00 75.88 85 GLY A C 1
ATOM 688 O O . GLY A 1 85 ? 6.593 -7.747 -13.110 1.00 75.88 85 GLY A O 1
ATOM 689 N N . TYR A 1 86 ? 5.282 -8.776 -11.611 1.00 76.81 86 TYR A N 1
ATOM 690 C CA . TYR A 1 86 ? 5.681 -10.142 -11.950 1.00 76.81 86 TYR A CA 1
ATOM 691 C C . TYR A 1 86 ? 5.326 -10.517 -13.396 1.00 76.81 86 TYR A C 1
ATOM 693 O O . TYR A 1 86 ? 6.150 -11.075 -14.113 1.00 76.81 86 TYR A O 1
ATOM 701 N N . LYS A 1 87 ? 4.108 -10.195 -13.854 1.00 74.81 87 LYS A N 1
ATOM 702 C CA . LYS A 1 87 ? 3.639 -10.569 -15.200 1.00 74.81 87 LYS A CA 1
ATOM 703 C C . LYS A 1 87 ? 4.179 -9.677 -16.313 1.00 74.81 87 LYS A C 1
ATOM 705 O O . LYS A 1 87 ? 4.340 -10.151 -17.432 1.00 74.81 87 LYS A O 1
ATOM 710 N N . LYS A 1 88 ? 4.365 -8.380 -16.049 1.00 66.44 88 LYS A N 1
ATOM 711 C CA . LYS A 1 88 ? 4.703 -7.385 -17.080 1.00 66.44 88 LYS A CA 1
ATOM 712 C C . LYS A 1 88 ? 6.117 -6.825 -16.973 1.00 66.44 88 LYS A C 1
ATOM 714 O O . LYS A 1 88 ? 6.521 -6.109 -17.880 1.00 66.44 88 LYS A O 1
ATOM 719 N N . ALA A 1 89 ? 6.848 -7.119 -15.895 1.00 60.06 89 ALA A N 1
ATOM 720 C CA . ALA A 1 89 ? 8.193 -6.609 -15.619 1.00 60.06 89 ALA A CA 1
ATOM 721 C C . ALA A 1 89 ? 8.327 -5.074 -15.714 1.00 60.06 89 ALA A C 1
ATOM 723 O O . ALA A 1 89 ? 9.422 -4.582 -15.968 1.00 60.06 89 ALA A O 1
ATOM 724 N N . ILE A 1 90 ? 7.249 -4.293 -15.553 1.00 56.34 90 ILE A N 1
ATOM 725 C CA . ILE A 1 90 ? 7.272 -2.827 -15.707 1.00 56.34 90 ILE A CA 1
ATOM 726 C C . ILE A 1 90 ? 6.383 -2.176 -14.645 1.00 56.34 90 ILE A C 1
ATOM 728 O O . ILE A 1 90 ? 5.216 -2.541 -14.504 1.00 56.34 90 ILE A O 1
ATOM 732 N N . TYR A 1 91 ? 6.917 -1.168 -13.950 1.00 59.34 91 TYR A N 1
ATOM 733 C CA . TYR A 1 91 ? 6.128 -0.226 -13.152 1.00 59.34 91 TYR A CA 1
ATOM 734 C C . TYR A 1 91 ? 6.067 1.121 -13.877 1.00 59.34 91 TYR A C 1
ATOM 736 O O . TYR A 1 91 ? 7.089 1.639 -14.339 1.00 59.34 91 TYR A O 1
ATOM 744 N N . PHE A 1 92 ? 4.865 1.692 -13.982 1.00 54.44 92 PHE A N 1
ATOM 745 C CA . PHE A 1 92 ? 4.661 3.005 -14.585 1.00 54.44 92 PHE A CA 1
ATOM 746 C C . PHE A 1 92 ? 4.662 4.075 -13.500 1.00 54.44 92 PHE A C 1
ATOM 748 O O . PHE A 1 92 ? 3.965 3.965 -12.491 1.00 54.44 92 PHE A O 1
ATOM 755 N N . LEU A 1 93 ? 5.436 5.136 -13.721 1.00 52.31 93 LEU A N 1
ATOM 756 C CA . LEU A 1 93 ? 5.524 6.264 -12.808 1.00 52.31 93 LEU A CA 1
ATOM 757 C C . LEU A 1 93 ? 5.267 7.569 -13.544 1.00 52.31 93 LEU A C 1
ATOM 759 O O . LEU A 1 93 ? 5.883 7.854 -14.569 1.00 52.31 93 LEU A O 1
ATOM 763 N N . ARG A 1 94 ? 4.379 8.392 -12.983 1.00 43.03 94 ARG A N 1
ATOM 764 C CA . ARG A 1 94 ? 4.191 9.779 -13.405 1.00 43.03 94 ARG A CA 1
ATOM 765 C C . ARG A 1 94 ? 4.938 10.692 -12.438 1.00 43.03 94 ARG A C 1
ATOM 767 O O . ARG A 1 94 ? 4.590 10.803 -11.272 1.00 43.03 94 ARG A O 1
ATOM 774 N N . THR A 1 95 ? 5.987 11.345 -12.909 1.00 50.44 95 THR A N 1
ATOM 775 C CA . THR A 1 95 ? 6.695 12.348 -12.101 1.00 50.44 95 THR A CA 1
ATOM 776 C C . THR A 1 95 ? 5.853 13.622 -11.946 1.00 50.44 95 THR A C 1
ATOM 778 O O . THR A 1 95 ? 4.996 13.914 -12.783 1.00 50.44 95 THR A O 1
ATOM 781 N N . LYS A 1 96 ? 6.122 14.433 -10.907 1.00 49.94 96 LYS A N 1
ATOM 782 C CA . LYS A 1 96 ? 5.476 15.751 -10.706 1.00 49.94 96 LYS A CA 1
ATOM 783 C C . LYS A 1 96 ? 5.687 16.727 -11.878 1.00 49.94 96 LYS A C 1
ATOM 785 O O . LYS A 1 96 ? 4.922 17.669 -12.016 1.00 49.94 96 LYS A O 1
ATOM 790 N N . GLN A 1 97 ? 6.682 16.480 -12.734 1.00 50.72 97 GLN A N 1
ATOM 791 C CA . GLN A 1 97 ? 6.951 17.240 -13.962 1.00 50.72 97 GLN A CA 1
ATOM 792 C C . GLN A 1 97 ? 6.145 16.745 -15.181 1.00 50.72 97 GLN A C 1
ATOM 794 O O . GLN A 1 97 ? 6.403 17.163 -16.303 1.00 50.72 97 GLN A O 1
ATOM 799 N N . GLY A 1 98 ? 5.196 15.818 -15.000 1.00 45.75 98 GLY A N 1
ATOM 800 C CA . GLY A 1 98 ? 4.363 15.290 -16.087 1.00 45.75 98 GLY A CA 1
ATOM 801 C C . GLY A 1 98 ? 5.045 14.235 -16.966 1.00 45.75 98 GLY A C 1
ATOM 802 O O . GLY A 1 98 ? 4.393 13.666 -17.839 1.00 45.75 98 GLY A O 1
ATOM 803 N N . LYS A 1 99 ? 6.319 13.906 -16.718 1.00 43.59 99 LYS A N 1
ATOM 804 C CA . LYS A 1 99 ? 7.052 12.874 -17.462 1.00 43.59 99 LYS A CA 1
ATOM 805 C C . LYS A 1 99 ? 6.623 11.484 -16.981 1.00 43.59 99 LYS A C 1
ATOM 807 O O . LYS A 1 99 ? 6.752 11.182 -15.788 1.00 43.59 99 LYS A O 1
ATOM 812 N N . GLN A 1 100 ? 6.080 10.673 -17.891 1.00 51.03 100 GLN A N 1
ATOM 813 C CA . GLN A 1 100 ? 5.819 9.252 -17.662 1.00 51.03 100 GLN A CA 1
ATOM 814 C C . GLN A 1 100 ? 7.106 8.477 -17.936 1.00 51.03 100 GLN A C 1
ATOM 816 O O . GLN A 1 100 ? 7.570 8.426 -19.072 1.00 51.03 100 GLN A O 1
ATOM 821 N N . SER A 1 101 ? 7.684 7.903 -16.888 1.00 55.22 101 SER A N 1
ATOM 822 C CA . SER A 1 101 ? 8.885 7.078 -16.984 1.00 55.22 101 SER A CA 1
ATOM 823 C C . SER A 1 101 ? 8.487 5.646 -16.647 1.00 55.22 101 SER A C 1
ATOM 825 O O . SER A 1 101 ? 8.121 5.355 -15.508 1.00 55.22 101 SER A O 1
ATOM 827 N N . GLY A 1 102 ? 8.491 4.763 -17.645 1.00 52.94 102 GLY A N 1
ATOM 828 C CA . GLY A 1 102 ? 8.362 3.325 -17.420 1.00 52.94 102 GLY A CA 1
ATOM 829 C C . GLY A 1 102 ? 9.726 2.762 -17.041 1.00 52.94 102 GLY A C 1
ATOM 830 O O . GLY A 1 102 ? 10.692 2.983 -17.768 1.00 52.94 102 GLY A O 1
ATOM 831 N N . PHE A 1 103 ? 9.817 2.060 -15.914 1.00 57.41 103 PHE A N 1
ATOM 832 C CA . PHE A 1 103 ? 11.037 1.346 -15.541 1.00 57.41 103 PHE A CA 1
ATOM 833 C C . PHE A 1 103 ? 10.803 -0.152 -15.671 1.00 57.41 103 PHE A C 1
ATOM 835 O O . PHE A 1 103 ? 9.847 -0.685 -15.104 1.00 57.41 103 PHE A O 1
ATOM 842 N N . GLN A 1 104 ? 11.688 -0.817 -16.414 1.00 52.00 104 GLN A N 1
ATOM 843 C CA . GLN A 1 104 ? 11.702 -2.267 -16.519 1.00 52.00 104 GLN A CA 1
ATOM 844 C C . GLN A 1 104 ? 12.387 -2.854 -15.280 1.00 52.00 104 GLN A C 1
ATOM 846 O O . GLN A 1 104 ? 13.438 -2.388 -14.830 1.00 52.00 104 GLN A O 1
ATOM 851 N N . TRP A 1 105 ? 11.761 -3.860 -14.692 1.00 51.00 105 TRP A N 1
ATOM 852 C CA . TRP A 1 105 ? 12.269 -4.572 -13.538 1.00 51.00 105 TRP A CA 1
ATOM 853 C C . TRP A 1 105 ? 13.384 -5.515 -14.014 1.00 51.00 105 TRP A C 1
ATOM 855 O O . TRP A 1 105 ? 13.125 -6.588 -14.541 1.00 51.00 105 TRP A O 1
ATOM 865 N N . THR A 1 106 ? 14.637 -5.058 -13.920 1.00 43.75 106 THR A N 1
ATOM 866 C CA . THR A 1 106 ? 15.842 -5.785 -14.370 1.00 43.75 106 THR A CA 1
ATOM 867 C C . THR A 1 106 ? 16.490 -6.648 -13.285 1.00 43.75 106 THR A C 1
ATOM 869 O O . THR A 1 106 ? 17.502 -7.294 -13.542 1.00 43.75 106 THR A O 1
ATOM 872 N N . GLY A 1 107 ? 15.932 -6.674 -12.072 1.00 44.59 107 GLY A N 1
ATOM 873 C CA . GLY A 1 107 ? 16.372 -7.617 -11.048 1.00 44.59 107 GLY A CA 1
ATOM 874 C C . GLY A 1 107 ? 15.765 -8.976 -11.358 1.00 44.59 107 GLY A C 1
ATOM 875 O O . GLY A 1 107 ? 14.551 -9.086 -11.426 1.00 44.59 107 GLY A O 1
ATOM 876 N N . GLY A 1 108 ? 16.564 -10.011 -11.590 1.00 39.78 108 GLY A N 1
ATOM 877 C CA . GLY A 1 108 ? 16.023 -11.367 -11.607 1.00 39.78 108 GLY A CA 1
ATOM 878 C C . GLY A 1 108 ? 15.447 -11.689 -10.227 1.00 39.78 108 GLY A C 1
ATOM 879 O O . GLY A 1 108 ? 16.159 -11.573 -9.232 1.00 39.78 108 GLY A O 1
ATOM 880 N N . ILE A 1 109 ? 14.174 -12.091 -10.152 1.00 44.00 109 ILE A N 1
ATOM 881 C CA . ILE A 1 109 ? 13.698 -12.875 -9.006 1.00 44.00 109 ILE A CA 1
ATOM 882 C C . ILE A 1 109 ? 14.397 -14.225 -9.128 1.00 44.00 109 ILE A C 1
ATOM 884 O O . ILE A 1 109 ? 13.993 -15.071 -9.923 1.00 44.00 109 ILE A O 1
ATOM 888 N N . ILE A 1 110 ? 15.487 -14.387 -8.386 1.00 35.06 110 ILE A N 1
ATOM 889 C CA . ILE A 1 110 ? 15.996 -15.703 -8.026 1.00 35.06 110 ILE A CA 1
ATOM 890 C C . ILE A 1 110 ? 15.067 -16.170 -6.900 1.00 35.06 110 ILE A C 1
ATOM 892 O O . ILE A 1 110 ? 15.088 -15.594 -5.811 1.00 35.06 110 ILE A O 1
ATOM 896 N N . PHE A 1 111 ? 14.181 -17.116 -7.215 1.00 40.16 111 PHE A N 1
ATOM 897 C CA . PHE A 1 111 ? 13.625 -18.019 -6.208 1.00 40.16 111 PHE A CA 1
ATOM 898 C C . PHE A 1 111 ? 14.684 -19.060 -5.851 1.00 40.16 111 PHE A C 1
ATOM 900 O O . PHE A 1 111 ? 15.408 -19.484 -6.783 1.00 40.16 111 PHE A O 1
#

Foldseek 3Di:
DDDDDDPDPPPDPVVPPPDDDPQVVVCVVPVDGDDLQQQLCFQVVDGQPDDPVVLVVCVVVVVVVVNVVSVVVSVVSVVVSVVSCVVPQWGWHQDPVRDIDIDGNPDDPDD

Sequence (111 aa):
MITRCSLLTAIWIFGELPTLDILEDVYRRLGYRLSLDHLASVTLGAQKTANGMQALKWWKQGKIKEILKYCNKDVAITRDLFLYGYKKAIYFLRTKQGKQSGFQWTGGIIF

pLDDT: mean 70.72, std 17.86, range [35.06, 94.5]

Secondary structure (DSSP, 8-state):
------TT-----TTSS----HHHHHHHHHSSPPPHHHHHHHHHSPPPS--HHHHHHHHHTT-HHHHHHHHHHHHHHHHHHHHHHHHH-EEEEE-TTS-EEEEE--S----